Protein AF-A0A252E192-F1 (afdb_monomer)

Solvent-accessible surface area (backbone atoms only — not comparable to full-atom values): 6855 Å² total; per-residue (Å²): 140,82,81,54,69,69,57,44,50,52,55,46,52,54,48,65,76,37,57,78,68,61,26,32,47,52,51,21,53,52,32,59,72,56,42,90,62,14,68,61,47,38,31,73,73,59,67,46,56,66,69,58,45,54,53,16,39,51,26,61,76,69,72,46,83,82,78,81,65,66,85,71,49,86,74,72,60,68,53,79,81,33,81,55,47,70,61,52,52,45,66,67,43,60,85,56,43,38,66,39,90,82,67,83,51,92,51,70,45,67,80,85,130

pLDDT: mean 91.71, std 6.13, range [71.12, 97.88]

Nearest PDB structures (foldseek):
  7m8q-assembly1_C  TM=3.778E-01  e=9.412E+00  Methylosinus trichosporium OB3b

Sequence (113 aa):
MQLTDSLKHLLKETAQQLTGAAKRKFIAQTVVALGYGGHSLAQRELGWNRVTISKAIKELNSGITCIDNYRGRGRYKAESHLPNLLSDIKKLVDGQSQIDPSFKSQRLYMRLS

Radius of gyration: 24.51 Å; Cα contacts (8 Å, |Δi|>4): 75; chains: 1; bounding box: 58×28×56 Å

Mean predicted aligned error: 8.73 Å

Foldseek 3Di:
DDDDPVVLVVLLVVLVVDDALVSLLSLQVQLVVVPDCSLVNCCVRNVDDSVSNVLSVVCVVVVHRDDDPPVPPPDDDVCVVVVCVVVVVCVVQVVQWDADPVNPDRDTDGDDD

Secondary structure (DSSP, 8-state):
----HHHHHHHHHHHHH--HHHHHHHHHHHHHHT-TTHHHHIIIII---HHHHHHHHHHHHH---PPP-GGGS----HHHH-TTHHHHHHHHHHTTEEE-TTSS---EEE---

Structure (mmCIF, N/CA/C/O backbone):
data_AF-A0A252E192-F1
#
_entry.id   AF-A0A252E192-F1
#
loop_
_atom_site.group_PDB
_atom_site.id
_atom_site.type_symbol
_atom_site.label_atom_id
_atom_site.label_alt_id
_atom_site.label_comp_id
_atom_site.label_asym_id
_atom_site.label_entity_id
_atom_site.label_seq_id
_atom_site.pdbx_PDB_ins_code
_atom_site.Cartn_x
_atom_site.Cartn_y
_atom_site.Cartn_z
_atom_site.occupancy
_atom_site.B_iso_or_equiv
_atom_site.auth_seq_id
_atom_site.auth_comp_id
_atom_site.auth_asym_id
_atom_site.auth_atom_id
_atom_site.pdbx_PDB_model_num
ATOM 1 N N . MET A 1 1 ? -11.038 13.448 20.911 1.00 72.12 1 MET A N 1
ATOM 2 C CA . MET A 1 1 ? -10.009 12.468 21.318 1.00 72.12 1 MET A CA 1
ATOM 3 C C . MET A 1 1 ? -8.657 12.943 20.809 1.00 72.12 1 MET A C 1
ATOM 5 O O . MET A 1 1 ? -8.578 13.338 19.650 1.00 72.12 1 MET A O 1
ATOM 9 N N . GLN A 1 2 ? -7.632 12.963 21.659 1.00 81.12 2 GLN A N 1
ATOM 10 C CA . GLN A 1 2 ? -6.248 13.205 21.245 1.00 81.12 2 GLN A CA 1
ATOM 11 C C . GLN A 1 2 ? -5.460 11.904 21.422 1.00 81.12 2 GLN A C 1
ATOM 13 O O . GLN A 1 2 ? -5.613 11.242 22.446 1.00 81.12 2 GLN A O 1
ATOM 18 N N . LEU A 1 3 ? -4.673 11.512 20.416 1.00 89.38 3 LEU A N 1
ATOM 19 C CA . LEU A 1 3 ? -3.744 10.387 20.551 1.00 89.38 3 LEU A CA 1
ATOM 20 C C . LEU A 1 3 ? -2.451 10.874 21.210 1.00 89.38 3 LEU A C 1
ATOM 22 O O . LEU A 1 3 ? -1.967 11.955 20.875 1.00 89.38 3 LEU A O 1
ATOM 26 N N . THR A 1 4 ? -1.871 10.056 22.084 1.00 95.62 4 THR A N 1
ATOM 27 C CA . THR A 1 4 ? -0.506 10.267 22.578 1.00 95.62 4 THR A CA 1
ATOM 28 C C . THR A 1 4 ? 0.500 10.051 21.450 1.00 95.62 4 THR A C 1
ATOM 30 O O . THR A 1 4 ? 0.263 9.258 20.534 1.00 95.62 4 THR A O 1
ATOM 33 N N . ASP A 1 5 ? 1.642 10.736 21.499 1.00 95.75 5 ASP A N 1
ATOM 34 C CA . ASP A 1 5 ? 2.637 10.639 20.426 1.00 95.75 5 ASP A CA 1
ATOM 35 C C . ASP A 1 5 ? 3.269 9.245 20.329 1.00 95.75 5 ASP A C 1
ATOM 37 O O . ASP A 1 5 ? 3.511 8.759 19.223 1.00 95.75 5 ASP A O 1
ATOM 41 N N . SER A 1 6 ? 3.418 8.546 21.460 1.00 96.62 6 SER A N 1
ATOM 42 C CA . SER A 1 6 ? 3.847 7.143 21.487 1.00 96.62 6 SER A CA 1
ATOM 43 C C . SER A 1 6 ? 2.884 6.232 20.722 1.00 96.62 6 SER A C 1
ATOM 45 O O . SER A 1 6 ? 3.312 5.410 19.912 1.00 96.62 6 SER A O 1
ATOM 47 N N . LEU A 1 7 ? 1.573 6.418 20.906 1.00 96.00 7 LEU A N 1
ATOM 48 C CA . LEU A 1 7 ? 0.561 5.635 20.204 1.00 96.00 7 LEU A CA 1
ATOM 49 C C . LEU A 1 7 ? 0.516 5.984 18.713 1.00 96.00 7 LEU A C 1
ATOM 51 O O . LEU A 1 7 ? 0.399 5.089 17.877 1.00 96.00 7 LEU A O 1
ATOM 55 N N . LYS A 1 8 ? 0.659 7.267 18.353 1.00 96.56 8 LYS A N 1
ATOM 56 C CA . LYS A 1 8 ? 0.773 7.674 16.941 1.00 96.56 8 LYS A CA 1
ATOM 57 C C . LYS A 1 8 ? 1.963 6.994 16.271 1.00 96.56 8 LYS A C 1
ATOM 59 O O . LYS A 1 8 ? 1.815 6.519 15.146 1.00 96.56 8 LYS A O 1
ATOM 64 N N . HIS A 1 9 ? 3.116 6.952 16.942 1.00 97.50 9 HIS A N 1
ATOM 65 C CA . HIS A 1 9 ? 4.314 6.298 16.422 1.00 97.50 9 HIS A CA 1
ATOM 66 C C . HIS A 1 9 ? 4.073 4.803 16.202 1.00 97.50 9 HIS A C 1
ATOM 68 O O . HIS A 1 9 ? 4.235 4.324 15.082 1.00 97.50 9 HIS A O 1
ATOM 74 N N . LEU A 1 10 ? 3.573 4.100 17.223 1.00 97.88 10 LEU A N 1
ATOM 75 C CA . LEU A 1 10 ? 3.267 2.669 17.158 1.00 97.88 10 LEU A CA 1
ATOM 76 C C . LEU A 1 10 ? 2.322 2.328 15.996 1.00 97.88 10 LEU A C 1
ATOM 78 O O . LEU A 1 10 ? 2.587 1.415 15.215 1.00 97.88 10 LEU A O 1
ATOM 82 N N . LEU A 1 11 ? 1.224 3.077 15.846 1.00 97.25 11 LEU A N 1
ATOM 83 C CA . LEU A 1 11 ? 0.246 2.846 14.779 1.00 97.25 11 LEU A CA 1
ATOM 84 C C . LEU A 1 11 ? 0.838 3.110 13.388 1.00 97.25 11 LEU A C 1
ATOM 86 O O . LEU A 1 11 ? 0.556 2.365 12.445 1.00 97.25 11 LEU A O 1
ATOM 90 N N . LYS A 1 12 ? 1.659 4.160 13.244 1.00 97.06 12 LYS A N 1
ATOM 91 C CA . LYS A 1 12 ? 2.340 4.480 11.981 1.00 97.06 12 LYS A CA 1
ATOM 92 C C . LYS A 1 12 ? 3.345 3.398 11.605 1.00 97.06 12 LYS A C 1
ATOM 94 O O . LYS A 1 12 ? 3.325 2.944 10.464 1.00 97.06 12 LYS A O 1
ATOM 99 N N . GLU A 1 13 ? 4.168 2.972 12.552 1.00 97.81 13 GLU A N 1
ATOM 100 C CA . GLU A 1 13 ? 5.175 1.930 12.364 1.00 97.81 13 GLU A CA 1
ATOM 101 C C . GLU A 1 13 ? 4.525 0.591 11.997 1.00 97.81 13 GLU A C 1
ATOM 103 O O . GLU A 1 13 ? 4.863 -0.010 10.977 1.00 97.81 13 GLU A O 1
ATOM 108 N N . THR A 1 14 ? 3.488 0.186 12.734 1.00 97.81 14 THR A N 1
ATOM 109 C CA . THR A 1 14 ? 2.725 -1.037 12.438 1.00 97.81 14 THR A CA 1
ATOM 110 C C . THR A 1 14 ? 2.140 -0.991 11.023 1.00 97.81 14 THR A C 1
ATOM 112 O O . THR A 1 14 ? 2.268 -1.935 10.244 1.00 97.81 14 THR A O 1
ATOM 115 N N . ALA A 1 15 ? 1.546 0.140 10.626 1.00 96.88 15 ALA A N 1
ATOM 116 C CA . ALA A 1 15 ? 1.019 0.303 9.274 1.00 96.88 15 ALA A CA 1
ATOM 117 C C . ALA A 1 15 ? 2.113 0.304 8.190 1.00 96.88 15 ALA A C 1
ATOM 119 O O . ALA A 1 15 ? 1.809 0.005 7.034 1.00 96.88 15 ALA A O 1
ATOM 120 N N . GLN A 1 16 ? 3.354 0.682 8.503 1.00 96.50 16 GLN A N 1
ATOM 121 C CA . GLN A 1 16 ? 4.481 0.633 7.565 1.00 96.50 16 GLN A CA 1
ATOM 122 C C . GLN A 1 16 ? 5.005 -0.791 7.364 1.00 96.50 16 GLN A C 1
ATOM 124 O O . GLN A 1 16 ? 5.356 -1.135 6.239 1.00 96.50 16 GLN A O 1
ATOM 129 N N . GLN A 1 17 ? 4.995 -1.618 8.410 1.00 97.88 17 GLN A N 1
ATOM 130 C CA . GLN A 1 17 ? 5.410 -3.023 8.338 1.00 97.88 17 GLN A CA 1
ATOM 131 C C . GLN A 1 17 ? 4.411 -3.896 7.561 1.00 97.88 17 GLN A C 1
ATOM 133 O O . GLN A 1 17 ? 4.787 -4.891 6.942 1.00 97.88 17 GLN A O 1
ATOM 138 N N . LEU A 1 18 ? 3.131 -3.519 7.555 1.00 97.19 18 LEU A N 1
ATOM 139 C CA . LEU A 1 18 ? 2.092 -4.218 6.804 1.00 97.19 18 LEU A CA 1
ATOM 140 C C . LEU A 1 18 ? 2.030 -3.753 5.343 1.00 97.19 18 LEU A C 1
ATOM 142 O O . LEU A 1 18 ? 2.216 -2.578 5.021 1.00 97.19 18 LEU A O 1
ATOM 146 N N . THR A 1 19 ? 1.644 -4.659 4.444 1.00 94.62 19 THR A N 1
ATOM 147 C CA . THR A 1 19 ? 1.451 -4.359 3.017 1.00 94.62 19 THR A CA 1
ATOM 148 C C . THR A 1 19 ? 0.086 -4.837 2.514 1.00 94.62 19 THR A C 1
ATOM 150 O O . THR A 1 19 ? -0.619 -5.607 3.171 1.00 94.62 19 THR A O 1
ATOM 153 N N . GLY A 1 20 ? -0.331 -4.316 1.355 1.00 92.25 20 GLY A N 1
ATOM 154 C CA . GLY A 1 20 ? -1.529 -4.770 0.644 1.00 92.25 20 GLY A CA 1
ATOM 155 C C . GLY A 1 20 ? -2.809 -4.780 1.490 1.00 92.25 20 GLY A C 1
ATOM 156 O O . GLY A 1 20 ? -3.154 -3.793 2.143 1.00 92.25 20 GLY A O 1
ATOM 157 N N . ALA A 1 21 ? -3.526 -5.905 1.444 1.00 93.94 21 ALA A N 1
ATOM 158 C CA . ALA A 1 21 ? -4.791 -6.103 2.147 1.00 93.94 21 ALA A CA 1
ATOM 159 C C . ALA A 1 21 ? -4.640 -6.111 3.676 1.00 93.94 21 ALA A C 1
ATOM 161 O O . ALA A 1 21 ? -5.486 -5.553 4.371 1.00 93.94 21 ALA A O 1
ATOM 162 N N . ALA A 1 22 ? -3.546 -6.671 4.206 1.00 95.69 22 ALA A N 1
ATOM 163 C CA . ALA A 1 22 ? -3.300 -6.722 5.648 1.00 95.69 22 ALA A CA 1
ATOM 164 C C . ALA A 1 22 ? -3.188 -5.312 6.246 1.00 95.69 22 ALA A C 1
ATOM 166 O O . ALA A 1 22 ? -3.827 -5.006 7.254 1.00 95.69 22 ALA A O 1
ATOM 167 N N . LYS A 1 23 ? -2.466 -4.414 5.560 1.00 96.69 23 LYS A N 1
ATOM 168 C CA . LYS A 1 23 ? -2.380 -2.997 5.939 1.00 96.69 23 LYS A CA 1
ATOM 169 C C . LYS A 1 23 ? -3.748 -2.324 5.952 1.00 96.69 23 LYS A C 1
ATOM 171 O O . LYS A 1 23 ? -4.062 -1.592 6.886 1.00 96.69 23 LYS A O 1
ATOM 176 N N . ARG A 1 24 ? -4.571 -2.559 4.923 1.00 96.44 24 ARG A N 1
ATOM 177 C CA . ARG A 1 24 ? -5.922 -1.983 4.849 1.00 96.44 24 ARG A CA 1
ATOM 178 C C . ARG A 1 24 ? -6.795 -2.496 5.988 1.00 96.44 24 ARG A C 1
ATOM 180 O O . ARG A 1 24 ? -7.373 -1.680 6.696 1.00 96.44 24 ARG A O 1
ATOM 187 N N . LYS A 1 25 ? -6.807 -3.805 6.242 1.00 96.88 25 LYS A N 1
ATOM 188 C CA . LYS A 1 25 ? -7.545 -4.395 7.366 1.00 96.88 25 LYS A CA 1
ATOM 189 C C . LYS A 1 25 ? -7.161 -3.750 8.702 1.00 96.88 25 LYS A C 1
ATOM 191 O O . LYS A 1 25 ? -8.047 -3.320 9.433 1.00 96.88 25 LYS A O 1
ATOM 196 N N . PHE A 1 26 ? -5.863 -3.598 8.969 1.00 97.88 26 PHE A N 1
ATOM 197 C CA . PHE A 1 26 ? -5.365 -2.932 10.175 1.00 97.88 26 PHE A CA 1
ATOM 198 C C . PHE A 1 26 ? -5.845 -1.477 10.285 1.00 97.88 26 PHE A C 1
ATOM 200 O O . PHE A 1 26 ? -6.367 -1.067 11.322 1.00 97.88 26 PHE A O 1
ATOM 207 N N . ILE A 1 27 ? -5.725 -0.702 9.202 1.00 97.25 27 ILE A N 1
ATOM 208 C CA . ILE A 1 27 ? -6.198 0.688 9.146 1.00 97.25 27 ILE A CA 1
ATOM 209 C C . ILE A 1 27 ? -7.701 0.763 9.433 1.00 97.25 27 ILE A C 1
ATOM 211 O O . ILE A 1 27 ? -8.122 1.588 10.240 1.00 97.25 27 ILE A O 1
ATOM 215 N N . ALA A 1 28 ? -8.507 -0.100 8.809 1.00 97.38 28 ALA A N 1
ATOM 216 C CA . ALA A 1 28 ? -9.952 -0.127 9.015 1.00 97.38 28 ALA A CA 1
ATOM 217 C C . ALA A 1 28 ? -10.310 -0.438 10.468 1.00 97.38 28 ALA A C 1
ATOM 219 O O . ALA A 1 28 ? -11.077 0.302 11.074 1.00 97.38 28 ALA A O 1
ATOM 220 N N . GLN A 1 29 ? -9.715 -1.488 11.039 1.00 97.31 29 GLN A N 1
ATOM 221 C CA . GLN A 1 29 ? -9.946 -1.879 12.431 1.00 97.31 29 GLN A CA 1
ATOM 222 C C . GLN A 1 29 ? -9.560 -0.757 13.396 1.00 97.31 29 GLN A C 1
ATOM 224 O O . GLN A 1 29 ? -10.325 -0.436 14.300 1.00 97.31 29 GLN A O 1
ATOM 229 N N . THR A 1 30 ? -8.419 -0.107 13.156 1.00 97.12 30 THR A N 1
ATOM 230 C CA . THR A 1 30 ? -7.963 1.029 13.965 1.00 97.12 30 THR A CA 1
ATOM 231 C C . THR A 1 30 ? -8.946 2.193 13.874 1.00 97.12 30 THR A C 1
ATOM 233 O O . THR A 1 30 ? -9.350 2.743 14.891 1.00 97.12 30 THR A O 1
ATOM 236 N N . VAL A 1 31 ? -9.371 2.570 12.665 1.00 96.75 31 VAL A N 1
ATOM 237 C CA . VAL A 1 31 ? -10.289 3.701 12.468 1.00 96.75 31 VAL A CA 1
ATOM 238 C C . VAL A 1 31 ? -11.668 3.428 13.066 1.00 96.75 31 VAL A C 1
ATOM 240 O O . VAL A 1 31 ? -12.248 4.336 13.656 1.00 96.75 31 VAL A O 1
ATOM 243 N N . VAL A 1 32 ? -12.175 2.197 12.961 1.00 96.25 32 VAL A N 1
ATOM 244 C CA . VAL A 1 32 ? -13.430 1.788 13.610 1.00 96.25 32 VAL A CA 1
ATOM 245 C C . VAL A 1 32 ? -13.291 1.839 15.133 1.00 96.25 32 VAL A C 1
ATOM 247 O O . VAL A 1 32 ? -14.176 2.370 15.799 1.00 96.25 32 VAL A O 1
ATOM 250 N N . ALA A 1 33 ? -12.164 1.375 15.682 1.00 95.81 33 ALA A N 1
ATOM 251 C CA . ALA A 1 33 ? -11.889 1.428 17.118 1.00 95.81 33 ALA A CA 1
ATOM 252 C C . ALA A 1 33 ? -11.758 2.865 17.660 1.00 95.81 33 ALA A C 1
ATOM 254 O O . ALA A 1 33 ? -12.102 3.117 18.811 1.00 95.81 33 ALA A O 1
ATOM 255 N N . LEU A 1 34 ? -11.314 3.823 16.837 1.00 93.94 34 LEU A N 1
ATOM 256 C CA . LEU A 1 34 ? -11.294 5.250 17.190 1.00 93.94 34 LEU A CA 1
ATOM 257 C C . LEU A 1 34 ? -12.701 5.877 17.267 1.00 93.94 34 LEU A C 1
ATOM 259 O O . LEU A 1 34 ? -12.843 6.986 17.782 1.00 93.94 34 LEU A O 1
ATOM 263 N N . GLY A 1 35 ? -13.735 5.192 16.769 1.00 93.19 35 GLY A N 1
ATOM 264 C CA . GLY A 1 35 ? -15.127 5.614 16.876 1.00 93.19 35 GLY A CA 1
ATOM 265 C C . GLY A 1 35 ? -15.483 6.834 16.020 1.00 93.19 35 GLY A C 1
ATOM 266 O O . GLY A 1 35 ? -14.937 7.063 14.934 1.00 93.19 35 GLY A O 1
ATOM 267 N N . TYR A 1 36 ? -16.453 7.622 16.496 1.00 92.88 36 TYR A N 1
ATOM 268 C CA . TYR A 1 36 ? -16.957 8.785 15.766 1.00 92.88 36 TYR A CA 1
ATOM 269 C C . TYR A 1 36 ? -15.841 9.805 15.494 1.00 92.88 36 TYR A C 1
ATOM 271 O O . TYR A 1 36 ? -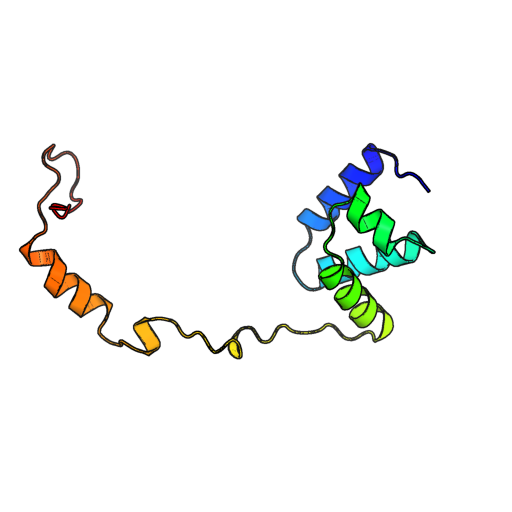15.099 10.211 16.387 1.00 92.88 36 TYR A O 1
ATOM 279 N N . GLY A 1 37 ? -15.711 10.227 14.234 1.00 91.94 37 GLY A N 1
ATOM 280 C CA . GLY A 1 37 ? -14.634 11.120 13.800 1.00 91.94 37 GLY A CA 1
ATOM 281 C C . GLY A 1 37 ? -13.276 10.437 13.585 1.00 91.94 37 GLY A C 1
ATOM 282 O O . GLY A 1 37 ? -12.325 11.119 13.195 1.00 91.94 37 GLY A O 1
ATOM 283 N N . GLY A 1 38 ? -13.177 9.110 13.746 1.00 93.69 38 GLY A N 1
ATOM 284 C CA . GLY A 1 38 ? -11.948 8.336 13.531 1.00 93.69 38 GLY A CA 1
ATOM 285 C C . GLY A 1 38 ? -11.318 8.556 12.152 1.00 93.69 38 GLY A C 1
ATOM 286 O O . GLY A 1 38 ? -10.099 8.624 12.031 1.00 93.69 38 GLY A O 1
ATOM 287 N N . HIS A 1 39 ? -12.136 8.777 11.118 1.00 94.44 39 HIS A N 1
ATOM 288 C CA . HIS A 1 39 ? -11.679 9.135 9.771 1.00 94.44 39 HIS A CA 1
ATOM 289 C C . HIS A 1 39 ? -10.846 10.426 9.742 1.00 94.44 39 HIS A C 1
ATOM 291 O O . HIS A 1 39 ? -9.735 10.453 9.207 1.00 94.44 39 HIS A O 1
ATOM 297 N N . SER A 1 40 ? -11.391 11.503 10.310 1.00 94.62 40 SER A N 1
ATOM 298 C CA . SER A 1 40 ? -10.732 12.811 10.364 1.00 94.62 40 SER A CA 1
ATOM 299 C C . SER A 1 40 ? -9.518 12.773 11.287 1.00 94.62 40 SER A C 1
ATOM 301 O O . SER A 1 40 ? -8.482 13.352 10.965 1.00 94.62 40 SER A O 1
ATOM 303 N N . LEU A 1 41 ? -9.624 12.045 12.402 1.00 95.12 41 LEU A N 1
ATOM 304 C CA . LEU A 1 41 ? -8.544 11.875 13.368 1.00 95.12 41 LEU A CA 1
ATOM 305 C C . LEU A 1 41 ? -7.359 11.105 12.767 1.00 95.12 41 LEU A C 1
ATOM 307 O O . LEU A 1 41 ? -6.226 11.566 12.856 1.00 95.12 41 LEU A O 1
ATOM 311 N N . ALA A 1 42 ? -7.606 9.979 12.094 1.00 95.94 42 ALA A N 1
ATOM 312 C CA . ALA A 1 42 ? -6.560 9.180 11.460 1.00 95.94 42 ALA A CA 1
ATOM 313 C C . ALA A 1 42 ? -5.867 9.926 10.312 1.00 95.94 42 ALA A C 1
ATOM 315 O O . ALA A 1 42 ? -4.655 9.814 10.142 1.00 95.94 42 ALA A O 1
ATOM 316 N N . GLN A 1 43 ? -6.593 10.743 9.548 1.00 95.75 43 GLN A N 1
ATOM 317 C CA . GLN A 1 43 ? -5.947 11.604 8.561 1.00 95.75 43 GLN A CA 1
ATOM 318 C C . GLN A 1 43 ? -5.041 12.642 9.237 1.00 95.75 43 GLN A C 1
ATOM 320 O O . GLN A 1 43 ? -3.886 12.783 8.844 1.00 95.75 43 GLN 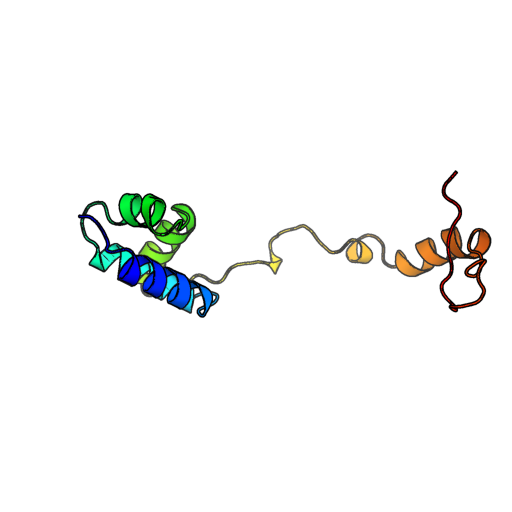A O 1
ATOM 325 N N . ARG A 1 44 ? -5.558 13.371 10.233 1.00 95.19 44 ARG A N 1
ATOM 326 C CA . ARG A 1 44 ? -4.841 14.489 10.859 1.00 95.19 44 ARG A CA 1
ATOM 327 C C . ARG A 1 44 ? -3.624 14.027 11.659 1.00 95.19 44 ARG A C 1
ATOM 329 O O . ARG A 1 44 ? -2.556 14.607 11.524 1.00 95.19 44 ARG A O 1
ATOM 336 N N . GLU A 1 45 ? -3.779 12.987 12.474 1.00 95.69 45 GLU A N 1
ATOM 337 C CA . GLU A 1 45 ? -2.743 12.535 13.413 1.00 95.69 45 GLU A CA 1
ATOM 338 C C . GLU A 1 45 ? -1.831 11.457 12.805 1.00 95.69 45 GLU A C 1
ATOM 340 O O . GLU A 1 45 ? -0.618 11.435 13.046 1.00 95.69 45 GLU A O 1
ATOM 345 N N . LEU A 1 46 ? -2.405 10.545 12.007 1.00 95.69 46 LEU A N 1
ATOM 346 C CA . LEU A 1 46 ? -1.686 9.392 11.451 1.00 95.69 46 LEU A CA 1
ATOM 347 C C . LEU A 1 46 ? -1.234 9.606 9.999 1.00 95.69 46 LEU A C 1
ATOM 349 O O . LEU A 1 46 ? -0.393 8.852 9.514 1.00 95.69 46 LEU A O 1
ATOM 353 N N . GLY A 1 47 ? -1.735 10.640 9.314 1.00 95.81 47 GLY A N 1
ATOM 354 C CA . GLY A 1 47 ? -1.396 10.929 7.917 1.00 95.81 47 GLY A CA 1
ATOM 355 C C . GLY A 1 47 ? -1.996 9.930 6.924 1.00 95.81 47 GLY A C 1
ATOM 356 O O . GLY A 1 47 ? -1.535 9.824 5.788 1.00 95.81 47 GLY A O 1
ATOM 357 N N . TRP A 1 48 ? -2.997 9.150 7.335 1.00 96.62 48 TRP A N 1
ATOM 358 C CA . TRP A 1 48 ? -3.587 8.126 6.477 1.00 96.62 48 TRP A CA 1
ATOM 359 C C . TRP A 1 48 ? -4.567 8.732 5.466 1.00 96.62 48 TRP A C 1
ATOM 361 O O . TRP A 1 48 ? -5.424 9.551 5.799 1.00 96.62 48 TRP A O 1
ATOM 371 N N . ASN A 1 49 ? -4.457 8.307 4.204 1.00 95.38 49 ASN A N 1
ATOM 372 C CA . ASN A 1 49 ? -5.299 8.810 3.120 1.00 95.38 49 ASN A CA 1
ATOM 373 C C . ASN A 1 49 ? -6.768 8.376 3.307 1.00 95.38 49 ASN A C 1
ATOM 375 O O . ASN A 1 49 ? -7.061 7.184 3.424 1.00 95.38 49 ASN A O 1
ATOM 379 N N . ARG A 1 50 ? -7.702 9.338 3.255 1.00 94.00 50 ARG A N 1
ATOM 380 C CA . ARG A 1 50 ? -9.153 9.106 3.396 1.00 94.00 50 ARG A CA 1
ATOM 381 C C . ARG A 1 50 ? -9.723 8.096 2.397 1.00 94.00 50 ARG A C 1
ATOM 383 O O . ARG A 1 50 ? -10.623 7.341 2.760 1.00 94.00 50 ARG A O 1
ATOM 390 N N . VAL A 1 51 ? -9.216 8.060 1.164 1.00 94.81 51 VAL A N 1
ATOM 391 C CA . VAL A 1 51 ? -9.645 7.104 0.130 1.00 94.81 51 VAL A CA 1
ATOM 392 C C . VAL A 1 51 ? -9.257 5.684 0.535 1.00 94.81 51 VAL A C 1
ATOM 394 O O . VAL A 1 51 ? -10.086 4.776 0.478 1.00 94.81 51 VAL A O 1
ATOM 397 N N . THR A 1 52 ? -8.028 5.502 1.026 1.00 94.62 52 THR A N 1
ATOM 398 C CA . THR A 1 52 ? -7.551 4.211 1.539 1.00 94.62 52 THR A CA 1
ATOM 399 C C . THR A 1 52 ? -8.375 3.760 2.735 1.00 94.62 52 THR A C 1
ATOM 401 O O . THR A 1 52 ? -8.800 2.610 2.760 1.00 94.62 52 THR A O 1
ATOM 404 N N . ILE A 1 53 ? -8.650 4.659 3.687 1.00 96.25 53 ILE A N 1
ATOM 405 C CA . ILE A 1 53 ? -9.490 4.353 4.852 1.00 96.25 53 ILE A CA 1
ATOM 406 C C . ILE A 1 53 ? -10.897 3.933 4.400 1.00 96.25 53 ILE A C 1
ATOM 408 O O . ILE A 1 53 ? -11.394 2.899 4.831 1.00 96.25 53 ILE A O 1
ATOM 412 N N . SER A 1 54 ? -11.515 4.676 3.477 1.00 95.50 54 SER A N 1
ATOM 413 C CA . SER A 1 54 ? -12.866 4.372 2.981 1.00 95.50 54 SER A CA 1
ATOM 414 C C . SER A 1 54 ? -12.930 3.008 2.291 1.00 95.50 54 SER A C 1
ATOM 416 O O . SER A 1 54 ? -13.854 2.234 2.534 1.00 95.50 54 SER A O 1
ATOM 418 N N . LYS A 1 55 ? -11.939 2.689 1.443 1.00 95.19 55 LYS A N 1
ATOM 419 C CA . LYS A 1 55 ? -11.811 1.364 0.816 1.00 95.19 55 LYS A CA 1
ATOM 420 C C . LYS A 1 55 ? -11.667 0.282 1.883 1.00 95.19 55 LYS A C 1
ATOM 422 O O . LYS A 1 55 ? -12.383 -0.709 1.845 1.00 95.19 55 LYS A O 1
ATOM 427 N N . ALA A 1 56 ? -10.779 0.501 2.845 1.00 96.38 56 ALA A N 1
ATOM 428 C CA . ALA A 1 56 ? -10.487 -0.451 3.900 1.00 96.38 56 ALA A CA 1
ATOM 429 C C . ALA A 1 56 ? -11.706 -0.739 4.797 1.00 96.38 56 ALA A C 1
ATOM 431 O O . ALA A 1 56 ? -11.953 -1.890 5.134 1.00 96.38 56 ALA A O 1
ATOM 432 N N . ILE A 1 57 ? -12.503 0.277 5.143 1.00 96.25 57 ILE A N 1
ATOM 433 C CA . ILE A 1 57 ? -13.743 0.097 5.914 1.00 96.25 57 ILE A CA 1
ATOM 434 C C . ILE A 1 57 ? -14.786 -0.682 5.107 1.00 96.25 57 ILE A C 1
ATOM 436 O O . ILE A 1 57 ? -15.446 -1.557 5.655 1.00 96.25 57 ILE A O 1
ATOM 440 N N . LYS A 1 58 ? -14.921 -0.420 3.800 1.00 96.44 58 LYS A N 1
ATOM 441 C CA . LYS A 1 58 ? -15.815 -1.208 2.934 1.00 96.44 58 LYS A CA 1
ATOM 442 C C . LYS A 1 58 ? -15.389 -2.675 2.861 1.00 96.44 58 LYS A C 1
ATOM 444 O O . LYS A 1 58 ? -16.239 -3.555 2.964 1.00 96.44 58 LYS A O 1
ATOM 449 N N . GLU A 1 59 ? -14.091 -2.939 2.716 1.00 97.00 59 GLU A N 1
ATOM 450 C CA . GLU A 1 59 ? -13.532 -4.298 2.763 1.00 97.00 59 GLU A CA 1
ATOM 451 C C . GLU A 1 59 ? -13.815 -4.969 4.116 1.00 97.00 59 GLU A C 1
ATOM 453 O O . GLU A 1 59 ? -14.259 -6.112 4.155 1.00 97.00 59 GLU A O 1
ATOM 458 N N . LEU A 1 60 ? -13.627 -4.243 5.226 1.00 96.31 60 LEU A N 1
ATOM 459 C CA . LEU A 1 60 ? -13.897 -4.743 6.575 1.00 96.31 60 LEU A CA 1
ATOM 460 C C . LEU A 1 60 ? -15.382 -5.081 6.783 1.00 96.31 60 LEU A C 1
ATOM 462 O O . LEU A 1 60 ? -15.687 -6.158 7.282 1.00 96.31 60 LEU A O 1
ATOM 466 N N . ASN A 1 61 ? -16.292 -4.195 6.372 1.00 96.25 61 ASN A N 1
ATOM 467 C CA . ASN A 1 61 ? -17.736 -4.375 6.548 1.00 96.25 61 ASN A CA 1
ATOM 468 C C . ASN A 1 61 ? -18.311 -5.476 5.650 1.00 96.25 61 ASN A C 1
ATOM 470 O O . ASN A 1 61 ? -19.244 -6.165 6.045 1.00 96.25 61 ASN A O 1
ATOM 474 N N . SER A 1 62 ? -17.782 -5.625 4.433 1.00 96.06 62 SER A N 1
ATOM 475 C CA . SER A 1 62 ? -18.232 -6.660 3.492 1.00 96.06 62 SER A CA 1
ATOM 476 C C . SER A 1 62 ? -17.575 -8.020 3.728 1.00 96.06 62 SER A C 1
ATOM 478 O O . SER A 1 62 ? -18.052 -9.019 3.200 1.00 96.06 62 SER A O 1
ATOM 480 N N . GLY A 1 63 ? -16.459 -8.071 4.463 1.00 94.25 63 GLY A N 1
ATOM 481 C CA . GLY A 1 63 ? -15.618 -9.264 4.585 1.00 94.25 63 GLY A CA 1
ATOM 482 C C . GLY A 1 63 ? -14.841 -9.612 3.308 1.00 94.25 63 GLY A C 1
ATOM 483 O O . GLY A 1 63 ? -14.106 -10.599 3.287 1.00 94.25 63 GLY A O 1
ATOM 484 N N . ILE A 1 64 ? -14.964 -8.809 2.246 1.00 94.50 64 ILE A N 1
ATOM 485 C CA . ILE A 1 64 ? -14.344 -9.061 0.945 1.00 94.50 64 ILE A CA 1
ATOM 486 C C . ILE A 1 64 ? -13.053 -8.254 0.835 1.00 94.50 64 ILE A C 1
ATOM 488 O O . ILE A 1 64 ? -13.039 -7.029 0.946 1.00 94.50 64 ILE A O 1
ATOM 492 N N . THR A 1 65 ? -11.950 -8.938 0.532 1.00 93.56 65 THR A N 1
ATOM 493 C CA . THR A 1 65 ? -10.691 -8.269 0.187 1.00 93.56 65 THR A CA 1
ATOM 494 C C . THR A 1 65 ? -10.726 -7.840 -1.277 1.00 93.56 65 THR A C 1
ATOM 496 O O . THR A 1 65 ? -10.755 -8.688 -2.167 1.00 93.56 65 THR A O 1
ATOM 499 N N . CYS A 1 66 ? -10.687 -6.533 -1.557 1.00 89.25 66 CYS A N 1
ATOM 500 C CA . CYS A 1 66 ? -10.655 -6.063 -2.940 1.00 89.25 66 CYS A CA 1
ATOM 501 C C . CYS A 1 66 ? -9.268 -6.308 -3.547 1.00 89.25 66 CYS A C 1
ATOM 503 O O . CYS A 1 66 ? -8.249 -5.810 -3.051 1.00 89.25 66 CYS A O 1
ATOM 505 N N . ILE A 1 67 ? -9.241 -7.026 -4.666 1.00 87.56 67 ILE A N 1
ATOM 506 C CA . ILE A 1 67 ? -8.036 -7.240 -5.465 1.00 87.56 67 ILE A CA 1
ATOM 507 C C . ILE A 1 67 ? -7.913 -6.084 -6.458 1.00 87.56 67 ILE A C 1
ATOM 509 O O . ILE A 1 67 ? -8.842 -5.777 -7.202 1.00 87.56 67 ILE A O 1
ATOM 513 N N . ASP A 1 68 ? -6.765 -5.412 -6.454 1.00 82.00 68 ASP A N 1
ATOM 514 C CA . ASP A 1 68 ? -6.504 -4.317 -7.381 1.00 82.00 68 ASP A CA 1
ATOM 515 C C . ASP A 1 68 ? -6.234 -4.868 -8.793 1.00 82.00 68 ASP A C 1
ATOM 517 O O . ASP A 1 68 ? -5.317 -5.663 -9.006 1.00 82.00 68 ASP A O 1
ATOM 521 N N . ASN A 1 69 ? -7.012 -4.419 -9.783 1.00 84.75 69 ASN A N 1
ATOM 522 C CA . ASN A 1 69 ? -6.831 -4.810 -11.183 1.00 84.75 69 ASN A CA 1
ATOM 523 C C . ASN A 1 69 ? -5.706 -3.999 -11.848 1.00 84.75 69 ASN A C 1
ATOM 525 O O . ASN A 1 69 ? -5.940 -3.171 -12.729 1.00 84.75 69 ASN A O 1
ATOM 529 N N . TYR A 1 70 ? -4.463 -4.214 -11.412 1.00 79.50 70 TYR A N 1
ATOM 530 C CA . TYR A 1 70 ? -3.301 -3.534 -11.995 1.00 79.50 70 TYR A CA 1
ATOM 531 C C . TYR A 1 70 ? -3.146 -3.823 -13.489 1.00 79.50 70 TYR A C 1
ATOM 533 O O . TYR A 1 70 ? -2.757 -2.932 -14.235 1.00 79.50 70 TYR A O 1
ATOM 541 N N . ARG A 1 71 ? -3.495 -5.040 -13.926 1.00 74.12 71 ARG A N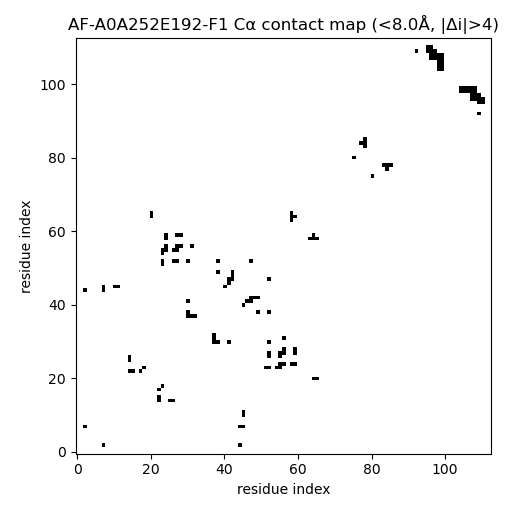 1
ATOM 542 C CA . ARG A 1 71 ? -3.420 -5.465 -15.333 1.00 74.12 71 ARG A CA 1
ATOM 543 C C . ARG A 1 71 ? -4.421 -4.733 -16.230 1.00 74.12 71 ARG A C 1
ATOM 545 O O . ARG A 1 71 ? -4.143 -4.544 -17.403 1.00 74.12 71 ARG A O 1
ATOM 552 N N . GLY A 1 72 ? -5.550 -4.291 -15.677 1.00 80.69 72 GLY A N 1
ATOM 553 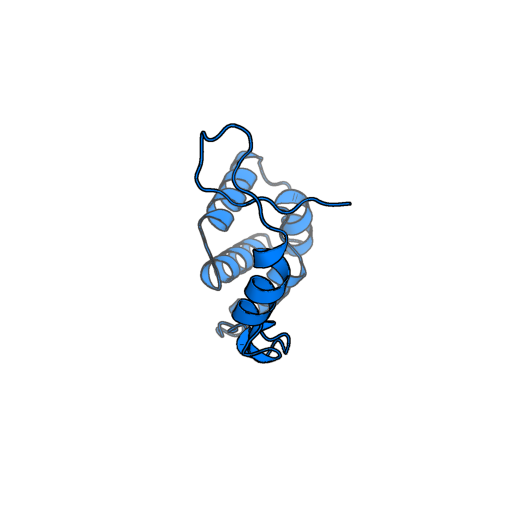C CA . GLY A 1 72 ? -6.535 -3.466 -16.379 1.00 80.69 72 GLY A CA 1
ATOM 554 C C . GLY A 1 72 ? -6.168 -1.983 -16.466 1.00 80.69 72 GLY A C 1
ATOM 555 O O . GLY A 1 72 ? -6.874 -1.221 -17.122 1.00 80.69 72 GLY A O 1
ATOM 556 N N . ARG A 1 73 ? -5.076 -1.537 -15.825 1.00 78.88 73 ARG A N 1
ATOM 557 C CA . ARG A 1 73 ? -4.551 -0.185 -16.047 1.00 78.88 73 ARG A CA 1
ATOM 558 C C . ARG A 1 73 ? -3.955 -0.181 -17.454 1.00 78.88 73 ARG A C 1
ATOM 560 O O . ARG A 1 73 ? -2.841 -0.649 -17.629 1.00 78.88 73 ARG A O 1
ATOM 567 N N . GLY A 1 74 ? -4.697 0.315 -18.445 1.00 81.00 74 GLY A N 1
ATOM 568 C CA . GLY A 1 74 ? -4.386 0.228 -19.885 1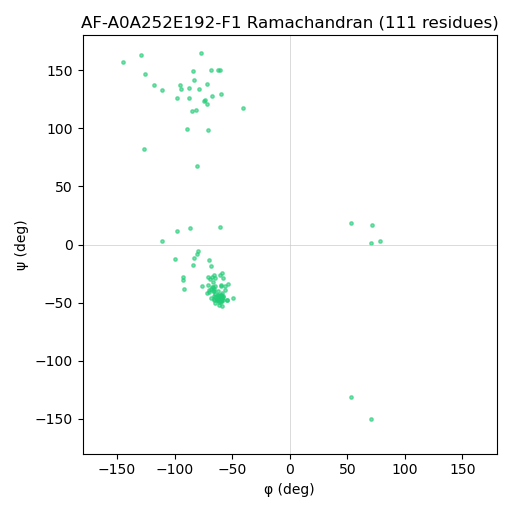.00 81.00 74 GLY A CA 1
ATOM 569 C C . GLY A 1 74 ? -3.082 0.883 -20.368 1.00 81.00 74 GLY A C 1
ATOM 570 O O . GLY A 1 74 ? -2.912 1.090 -21.564 1.00 81.00 74 GLY A O 1
ATOM 571 N N . ARG A 1 75 ? -2.156 1.224 -19.465 1.00 83.69 75 ARG A N 1
ATOM 572 C CA . ARG A 1 75 ? -0.800 1.648 -19.798 1.00 83.69 75 ARG A CA 1
ATOM 573 C C . ARG A 1 75 ? 0.099 0.416 -19.857 1.00 83.69 75 ARG A C 1
ATOM 575 O O . ARG A 1 75 ? 0.557 -0.078 -18.827 1.00 83.69 75 ARG A O 1
ATOM 582 N N . TYR A 1 76 ? 0.355 -0.054 -21.068 1.00 84.06 76 TYR A N 1
ATOM 583 C CA . TYR A 1 76 ? 1.321 -1.116 -21.309 1.00 84.06 76 TYR A CA 1
ATOM 584 C C . TYR A 1 76 ? 2.755 -0.580 -21.254 1.00 84.06 76 TYR A C 1
ATOM 586 O O . TYR A 1 76 ? 2.999 0.631 -21.271 1.00 84.06 76 TYR A O 1
ATOM 594 N N . LYS A 1 77 ? 3.716 -1.501 -21.148 1.00 87.38 77 LYS A N 1
ATOM 595 C CA . LYS A 1 77 ? 5.136 -1.173 -21.295 1.00 87.38 77 LYS A CA 1
ATOM 596 C C . LYS A 1 77 ? 5.386 -0.608 -22.699 1.00 87.38 77 LYS A C 1
ATOM 598 O O . LYS A 1 77 ? 4.690 -0.987 -23.640 1.00 87.38 77 LYS A O 1
ATOM 603 N N . ALA A 1 78 ? 6.372 0.274 -22.855 1.00 91.25 78 ALA A N 1
ATOM 604 C CA . ALA A 1 78 ? 6.689 0.852 -24.163 1.00 91.25 78 ALA A CA 1
ATOM 605 C C . ALA A 1 78 ? 7.064 -0.243 -25.178 1.00 91.25 78 ALA A C 1
ATOM 607 O O . ALA A 1 78 ? 6.640 -0.194 -26.326 1.00 91.25 78 ALA A O 1
ATOM 608 N N . GLU A 1 79 ? 7.744 -1.289 -24.714 1.00 93.25 79 GLU A N 1
ATOM 609 C CA . GLU A 1 79 ? 8.123 -2.487 -25.464 1.00 93.25 79 GLU A CA 1
ATOM 610 C C . GLU A 1 79 ? 6.916 -3.267 -26.005 1.00 93.25 79 GLU A C 1
ATOM 612 O O . GLU A 1 79 ? 7.027 -3.951 -27.017 1.00 93.25 79 GLU A O 1
ATOM 617 N N . SER A 1 80 ? 5.743 -3.159 -25.368 1.00 91.44 80 SER A N 1
ATOM 618 C CA . SER A 1 80 ? 4.510 -3.761 -25.890 1.00 91.44 80 SER A CA 1
ATOM 619 C C . SER A 1 80 ? 4.017 -3.057 -27.156 1.00 91.44 80 SER A C 1
ATOM 621 O O . SER A 1 80 ? 3.395 -3.692 -27.999 1.00 91.44 80 SER A O 1
ATOM 623 N N . HIS A 1 81 ? 4.293 -1.758 -27.292 1.00 92.12 81 HIS A N 1
ATOM 624 C CA . HIS A 1 81 ? 3.964 -0.966 -28.479 1.00 92.12 81 HIS A CA 1
ATOM 625 C C . HIS A 1 81 ? 5.115 -0.927 -29.491 1.00 92.12 81 HIS A C 1
ATOM 627 O O . HIS A 1 81 ? 4.879 -0.786 -30.687 1.00 92.12 81 HIS A O 1
ATOM 633 N N . LEU A 1 82 ? 6.353 -1.057 -29.011 1.00 95.56 82 LEU A N 1
ATOM 634 C CA . LEU A 1 82 ? 7.588 -0.991 -29.784 1.00 95.56 82 LEU A CA 1
ATOM 635 C C . LEU A 1 82 ? 8.419 -2.257 -29.506 1.00 95.56 82 LEU A C 1
ATOM 637 O O . LEU A 1 82 ? 9.338 -2.215 -28.686 1.00 95.56 82 LEU A O 1
ATOM 641 N N . PRO A 1 83 ? 8.129 -3.392 -30.172 1.00 95.19 83 PRO A N 1
ATOM 642 C CA . PRO A 1 83 ? 8.796 -4.670 -29.893 1.00 95.19 83 PRO A CA 1
ATOM 643 C C . PRO A 1 83 ? 10.321 -4.620 -30.055 1.00 95.19 83 PRO A C 1
ATOM 645 O O . PRO A 1 83 ? 11.051 -5.324 -29.363 1.00 95.19 83 PRO A O 1
ATOM 648 N N . ASN A 1 84 ? 10.798 -3.737 -30.935 1.00 96.25 84 ASN A N 1
ATOM 649 C CA . ASN A 1 84 ? 12.211 -3.542 -31.250 1.00 96.25 84 ASN A CA 1
ATOM 650 C C . ASN A 1 84 ? 12.841 -2.354 -30.500 1.00 96.25 84 ASN A C 1
ATOM 652 O O . ASN A 1 84 ? 13.968 -1.971 -30.805 1.00 96.25 84 ASN A O 1
ATOM 656 N N . LEU A 1 85 ? 12.160 -1.786 -29.493 1.00 96.00 85 LEU A N 1
ATOM 657 C CA . LEU A 1 85 ? 12.592 -0.565 -28.798 1.00 96.00 85 LEU A CA 1
ATOM 658 C C . LEU A 1 85 ? 14.059 -0.621 -28.360 1.00 96.00 85 LEU A C 1
ATOM 660 O O . LEU A 1 85 ? 14.815 0.315 -28.598 1.00 96.00 85 LEU A O 1
ATOM 664 N N . LEU A 1 86 ? 14.481 -1.734 -27.756 1.00 94.12 86 LEU A N 1
ATOM 665 C CA . LEU A 1 86 ? 15.859 -1.894 -27.303 1.00 94.12 86 LEU A CA 1
ATOM 666 C C . LEU A 1 86 ? 16.857 -1.907 -28.466 1.00 94.12 86 LEU A C 1
ATOM 668 O O . LEU A 1 86 ? 17.906 -1.272 -28.370 1.00 94.12 86 LEU A O 1
ATOM 672 N N . SER A 1 87 ? 16.564 -2.639 -29.545 1.00 94.88 87 SER A N 1
ATOM 673 C CA . SER A 1 87 ? 17.467 -2.694 -30.698 1.00 94.88 87 SER A CA 1
ATOM 674 C C . SER A 1 87 ? 17.544 -1.354 -31.412 1.00 94.88 87 SER A C 1
ATOM 676 O O . SER A 1 87 ? 18.618 -0.974 -31.866 1.00 94.88 87 SER A O 1
ATOM 678 N N . ASP A 1 88 ? 16.431 -0.630 -31.478 1.00 94.06 88 ASP A N 1
ATOM 679 C CA . ASP A 1 88 ? 16.360 0.664 -32.146 1.00 94.06 88 ASP A CA 1
ATOM 680 C C . ASP A 1 88 ? 17.109 1.732 -31.340 1.00 94.06 88 ASP A C 1
ATOM 682 O O . ASP A 1 88 ? 17.901 2.478 -31.910 1.00 94.06 88 ASP A O 1
ATOM 686 N N . ILE A 1 89 ? 16.973 1.732 -30.006 1.00 91.94 89 ILE A N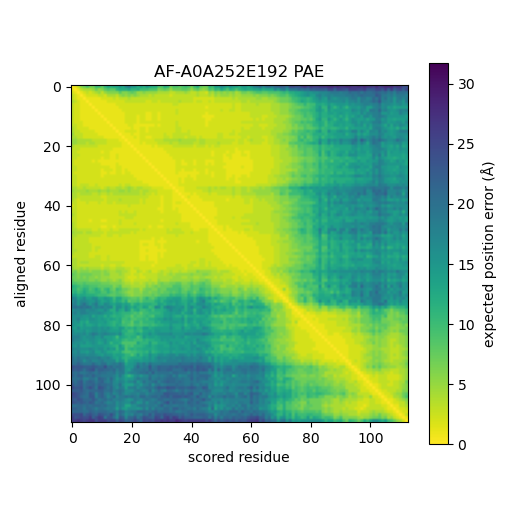 1
ATOM 687 C CA . ILE A 1 89 ? 17.779 2.585 -29.117 1.00 91.94 89 ILE A CA 1
ATOM 688 C C . ILE A 1 89 ? 19.273 2.305 -29.305 1.00 91.94 89 ILE A C 1
ATOM 690 O O . ILE A 1 89 ? 20.046 3.243 -29.473 1.00 91.94 89 ILE A O 1
ATOM 694 N N . LYS A 1 90 ? 19.688 1.031 -29.308 1.00 90.75 90 LYS A N 1
ATOM 695 C CA . LYS A 1 90 ? 21.100 0.670 -29.520 1.00 90.75 90 LYS A CA 1
ATOM 696 C C . LYS A 1 90 ? 21.607 1.167 -30.871 1.00 90.75 90 LYS A C 1
ATOM 698 O O . LYS A 1 90 ? 22.601 1.877 -30.915 1.00 90.75 90 LYS A O 1
ATOM 703 N N . LYS A 1 91 ? 20.873 0.907 -31.958 1.00 90.81 91 LYS A N 1
ATOM 704 C CA . LYS A 1 91 ? 21.233 1.390 -33.303 1.00 90.81 91 LYS A CA 1
ATOM 705 C C . LYS A 1 91 ? 21.400 2.909 -33.369 1.00 90.81 91 LYS A C 1
ATOM 707 O O . LYS A 1 91 ? 22.295 3.381 -34.061 1.00 90.81 91 LYS A O 1
ATOM 712 N N . LEU A 1 92 ? 20.548 3.664 -32.674 1.00 88.50 92 LEU A N 1
ATOM 713 C CA . LEU A 1 92 ? 20.629 5.126 -32.635 1.00 88.50 92 LEU A CA 1
ATOM 714 C C . LEU A 1 92 ? 21.842 5.621 -31.838 1.00 88.50 92 LEU A C 1
ATOM 716 O O . LEU A 1 92 ? 22.491 6.582 -32.244 1.00 88.50 92 LEU A O 1
ATOM 720 N N . VAL A 1 93 ? 22.137 4.982 -30.704 1.00 88.25 93 VAL A N 1
ATOM 721 C CA . VAL A 1 93 ? 23.109 5.489 -29.725 1.00 88.25 93 VAL A CA 1
ATOM 722 C C . VAL A 1 93 ? 24.521 4.940 -29.948 1.00 88.25 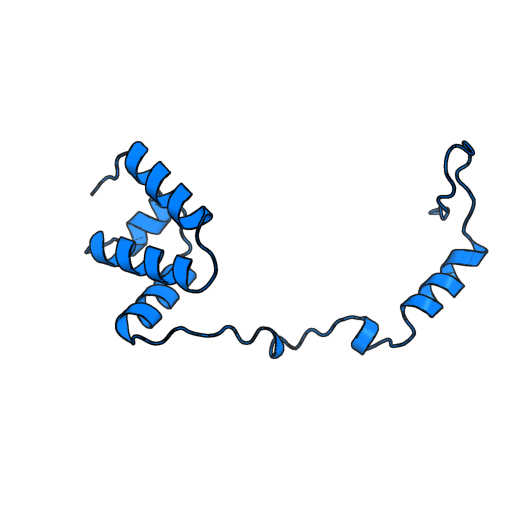93 VAL A C 1
ATOM 724 O O . VAL A 1 93 ? 25.488 5.653 -29.680 1.00 88.25 93 VAL A O 1
ATOM 727 N N . ASP A 1 94 ? 24.677 3.724 -30.476 1.00 85.50 94 ASP A N 1
ATOM 728 C CA . ASP A 1 94 ? 25.979 3.053 -30.623 1.00 85.50 94 ASP A CA 1
ATOM 729 C C . ASP A 1 94 ? 26.953 3.870 -31.487 1.00 85.50 94 ASP A C 1
ATOM 731 O O . ASP A 1 94 ? 28.115 4.034 -31.122 1.00 85.50 94 ASP A O 1
ATOM 735 N N . GLY A 1 95 ? 26.480 4.469 -32.587 1.00 82.81 95 GLY A N 1
ATOM 736 C CA . GLY A 1 95 ? 27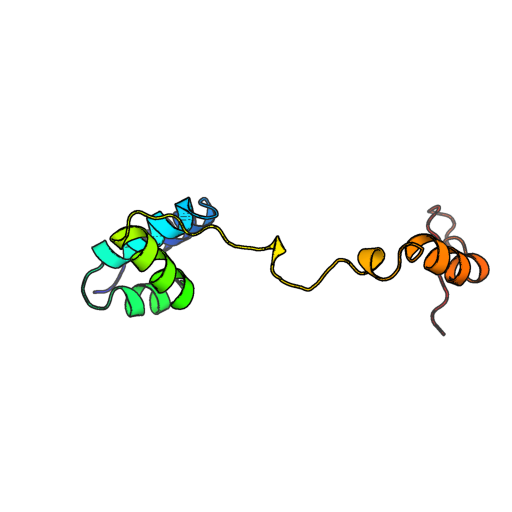.322 5.287 -33.473 1.00 82.81 95 GLY A CA 1
ATOM 737 C C . GLY A 1 95 ? 27.804 6.611 -32.861 1.00 82.81 95 GLY A C 1
ATOM 738 O O . GLY A 1 95 ? 28.764 7.195 -33.355 1.00 82.81 95 GLY A O 1
ATOM 739 N N . GLN A 1 96 ? 27.155 7.086 -31.795 1.00 83.00 96 GLN A N 1
ATOM 740 C CA . GLN A 1 96 ? 27.480 8.341 -31.096 1.00 83.00 96 GLN A CA 1
ATOM 741 C C . GLN A 1 96 ? 28.066 8.101 -29.696 1.00 83.00 96 GLN A C 1
ATOM 743 O O . GLN A 1 96 ? 28.330 9.046 -28.947 1.00 83.00 96 GLN A O 1
ATOM 748 N N . SER A 1 97 ? 28.256 6.834 -29.331 1.00 89.00 97 SER A N 1
ATOM 749 C CA . SER A 1 97 ? 28.746 6.418 -28.026 1.00 89.00 97 SER A CA 1
ATOM 750 C C . SER A 1 97 ? 30.266 6.376 -27.993 1.00 89.00 97 SER A C 1
ATOM 752 O O . SER A 1 97 ? 30.914 5.846 -28.892 1.00 89.00 97 SER A O 1
ATOM 754 N N . GLN A 1 98 ? 30.849 6.917 -26.929 1.00 86.81 98 GLN A N 1
ATOM 755 C CA . GLN A 1 98 ? 32.291 6.935 -26.701 1.00 86.81 98 GLN A CA 1
ATOM 756 C C . GLN A 1 98 ? 32.603 6.322 -25.342 1.00 86.81 98 GLN A C 1
ATOM 758 O O . GLN A 1 98 ? 31.820 6.446 -24.401 1.00 86.81 98 GLN A O 1
ATOM 763 N N . ILE A 1 99 ? 33.746 5.649 -25.236 1.00 89.38 99 ILE A N 1
ATOM 764 C CA . ILE A 1 99 ? 34.228 5.143 -23.951 1.00 89.38 99 ILE A CA 1
ATOM 765 C C . ILE A 1 99 ? 34.487 6.306 -22.987 1.00 89.38 99 ILE A C 1
ATOM 767 O O . ILE A 1 99 ? 34.814 7.415 -23.412 1.00 89.38 99 ILE A O 1
ATOM 771 N N . ASP A 1 100 ? 34.326 6.042 -21.692 1.00 87.44 100 ASP A N 1
ATOM 772 C CA . ASP A 1 100 ? 34.737 6.938 -20.611 1.00 87.44 100 ASP A CA 1
ATOM 773 C C . ASP A 1 100 ? 36.101 7.598 -20.911 1.00 87.44 100 ASP A C 1
ATOM 775 O O . ASP A 1 100 ? 37.105 6.884 -20.998 1.00 87.44 100 ASP A O 1
ATOM 779 N N . PRO A 1 101 ? 36.174 8.941 -21.031 1.00 83.31 101 PRO A N 1
ATOM 780 C CA . PRO A 1 101 ? 37.417 9.645 -21.353 1.00 83.31 101 PRO A CA 1
ATOM 781 C C . PRO A 1 101 ? 38.544 9.404 -20.347 1.00 83.31 101 PRO A C 1
ATOM 783 O O . PRO A 1 101 ? 39.717 9.550 -20.679 1.00 83.31 101 PRO A O 1
ATOM 786 N N . SER A 1 102 ? 38.197 9.053 -19.105 1.00 89.31 102 SER A N 1
ATOM 787 C CA . SER A 1 102 ? 39.179 8.739 -18.068 1.00 89.31 102 SER A CA 1
ATOM 788 C C . SER A 1 102 ? 39.735 7.313 -18.169 1.00 89.31 102 SER A C 1
ATOM 790 O O . SER A 1 102 ? 40.660 6.982 -17.431 1.00 89.31 102 SER A O 1
ATOM 792 N N . PHE A 1 103 ? 39.167 6.468 -19.043 1.00 86.06 103 PHE A N 1
ATOM 793 C CA . PHE A 1 103 ? 39.470 5.040 -19.217 1.00 86.06 103 PHE A CA 1
ATOM 794 C C . PHE A 1 103 ? 39.399 4.204 -17.928 1.00 86.06 103 PHE A C 1
ATOM 796 O O . PHE A 1 103 ? 39.907 3.086 -17.866 1.00 86.06 103 PHE A O 1
ATOM 803 N N . LYS A 1 104 ? 38.736 4.716 -16.886 1.00 90.44 104 LYS A N 1
ATOM 804 C CA . LYS A 1 104 ? 38.551 4.014 -15.608 1.00 90.44 104 LYS A CA 1
ATOM 805 C C . LYS A 1 104 ? 37.371 3.045 -15.634 1.00 90.44 104 LYS A C 1
ATOM 807 O O . LYS A 1 104 ? 37.216 2.250 -14.711 1.00 90.44 104 LYS A O 1
ATOM 812 N N . SER A 1 105 ? 36.527 3.113 -16.665 1.00 89.31 105 SER A N 1
ATOM 813 C CA . SER A 1 105 ? 35.359 2.251 -16.817 1.00 89.31 105 SER A CA 1
ATOM 814 C C . SER A 1 105 ? 35.081 1.896 -18.278 1.00 89.31 105 SER A C 1
ATOM 816 O O . SER A 1 105 ? 35.448 2.621 -19.197 1.00 89.31 105 SER A O 1
ATOM 818 N N . GLN A 1 106 ? 34.380 0.780 -18.487 1.00 87.88 106 GLN A N 1
ATOM 819 C CA . GLN A 1 106 ? 33.870 0.358 -19.799 1.00 87.88 106 GLN A CA 1
ATOM 820 C C . GLN A 1 106 ? 32.496 0.971 -20.122 1.00 87.88 106 GLN A C 1
ATOM 822 O O . GLN A 1 106 ? 31.790 0.494 -21.008 1.00 87.88 106 GLN A O 1
ATOM 827 N N . ARG A 1 107 ? 32.062 1.996 -19.374 1.00 88.69 107 ARG A N 1
ATOM 828 C CA . ARG A 1 107 ? 30.791 2.666 -19.657 1.00 88.69 107 ARG A CA 1
ATOM 829 C C . ARG A 1 107 ? 30.922 3.497 -20.927 1.00 88.69 107 ARG A C 1
ATOM 831 O O . ARG A 1 107 ? 31.920 4.188 -21.126 1.00 88.69 107 ARG A O 1
ATOM 838 N N . LEU A 1 108 ? 29.884 3.427 -21.751 1.00 87.56 108 LEU A N 1
ATOM 839 C CA . LEU A 1 108 ? 29.738 4.246 -22.942 1.00 87.56 108 LEU A CA 1
ATOM 840 C C . LEU A 1 108 ? 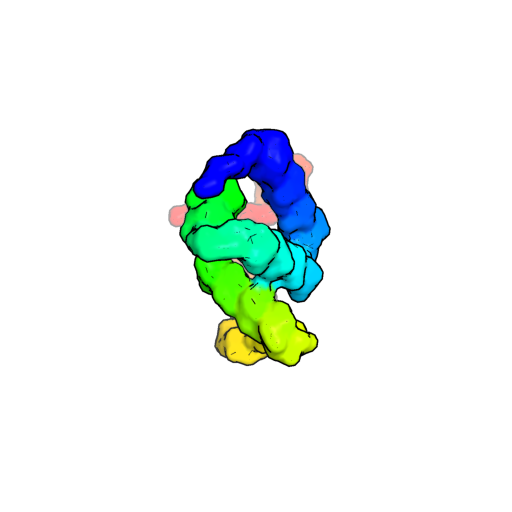28.905 5.484 -22.609 1.00 87.56 108 LEU A C 1
ATOM 842 O O . LEU A 1 108 ? 27.857 5.382 -21.969 1.00 87.56 108 LEU A O 1
ATOM 846 N N . TYR A 1 109 ? 29.378 6.642 -23.050 1.00 86.62 109 TYR A N 1
ATOM 847 C CA . TYR A 1 109 ? 28.718 7.929 -22.894 1.00 86.62 109 TYR A CA 1
ATOM 848 C C . TYR A 1 109 ? 28.393 8.504 -24.270 1.00 86.62 109 TYR A C 1
ATOM 850 O O . TYR A 1 109 ? 29.218 8.471 -25.182 1.00 86.62 109 TYR A O 1
ATOM 858 N N . MET A 1 110 ? 27.194 9.060 -24.407 1.00 83.81 110 MET A N 1
ATOM 859 C CA . MET A 1 110 ? 26.784 9.818 -25.585 1.00 83.81 110 MET A CA 1
ATOM 860 C C . MET A 1 110 ? 27.013 11.307 -25.318 1.00 83.81 110 MET A C 1
ATOM 862 O O . MET A 1 110 ? 26.693 11.796 -24.232 1.00 83.81 110 MET A O 1
ATOM 866 N N . ARG A 1 111 ? 27.549 12.044 -26.295 1.00 78.19 111 ARG A N 1
ATOM 867 C CA . ARG A 1 111 ? 27.652 13.506 -26.191 1.00 78.19 111 ARG A CA 1
ATOM 868 C C . ARG A 1 111 ? 26.254 14.111 -26.322 1.00 78.19 111 ARG A C 1
ATOM 870 O O . ARG A 1 111 ? 25.590 13.899 -27.330 1.00 78.19 111 ARG A O 1
ATOM 877 N N . LEU A 1 112 ? 25.817 14.852 -25.308 1.00 77.38 112 LEU A N 1
ATOM 878 C CA . LEU A 1 112 ? 24.641 15.714 -25.407 1.00 77.38 112 LEU A CA 1
ATOM 879 C C . LEU A 1 112 ? 25.114 17.046 -26.000 1.00 77.38 112 LEU A C 1
ATOM 881 O O . LEU A 1 112 ? 25.968 17.699 -25.402 1.00 77.38 112 LEU A O 1
ATOM 885 N N . SER A 1 113 ? 24.639 17.372 -27.203 1.00 71.12 113 SER A N 1
ATOM 886 C CA . SER A 1 113 ? 24.875 18.662 -27.867 1.00 71.12 113 SER A CA 1
ATOM 887 C C . SER A 1 113 ? 24.013 19.762 -27.270 1.00 71.12 113 SER A C 1
ATOM 889 O O . SER A 1 113 ? 22.808 19.471 -27.075 1.00 71.12 113 SER A O 1
#